Protein AF-A0A0P7ZF80-F1 (afdb_monomer)

Nearest PDB structures (foldseek):
  6p3o-assembly1_A-2  TM=5.730E-01  e=3.041E-03  Glaucium flavum
  8k5l-assembly2_C  TM=5.979E-01  e=1.323E-02  Fusobacterium nucleatum
  3gu3-assembly1_B  TM=7.111E-01  e=3.240E-02  Bacillus cereus ATCC 14579
  6gkz-assembly2_C  TM=6.138E-01  e=1.603E-02  Coptis japonica
  6gkz-assembly2_B-2  TM=6.138E-01  e=2.071E-02  Coptis japonica

Sequence (113 aa):
MILDYGCGDEPVLTELLQREAYDCDGYDLYFHPEFPVRSYDLVISTEVFEHFRDVRNELTKIRSLLKQGGFLAVMTSLHDPVDFENWWYHSDPTHICFFSTKTFDWDLKAIWI

pLDDT: mean 94.23, std 5.88, range [56.03, 98.62]

Structure (mmCIF, N/CA/C/O backbone):
data_AF-A0A0P7ZF80-F1
#
_entry.id   AF-A0A0P7ZF80-F1
#
loop_
_atom_site.group_PDB
_atom_site.id
_atom_site.type_symbol
_atom_site.label_atom_id
_atom_site.label_alt_id
_atom_site.label_comp_id
_atom_site.label_asym_id
_atom_site.label_entity_id
_atom_site.label_seq_id
_atom_site.pdbx_PDB_ins_code
_atom_site.Cartn_x
_atom_site.Cartn_y
_atom_site.Cartn_z
_atom_site.occupancy
_atom_site.B_iso_or_equiv
_atom_site.auth_seq_id
_atom_site.auth_comp_id
_atom_site.auth_asym_id
_atom_site.auth_atom_id
_atom_site.pdbx_PDB_model_num
ATOM 1 N N . MET A 1 1 ? -14.177 -1.245 10.228 1.00 94.81 1 MET A N 1
ATOM 2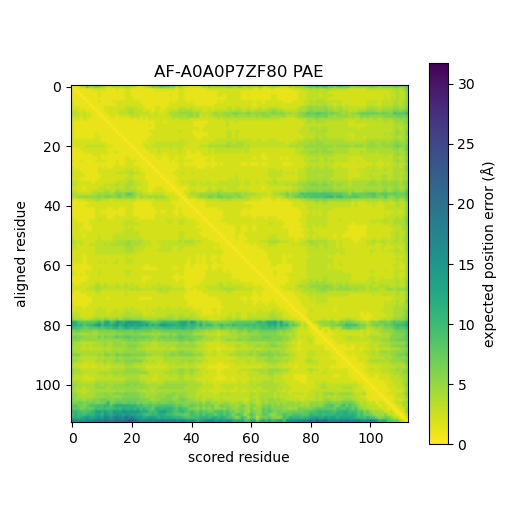 C CA . MET A 1 1 ? -13.386 -0.059 9.863 1.00 94.81 1 MET A CA 1
ATOM 3 C C . MET A 1 1 ? -12.362 -0.438 8.820 1.00 94.81 1 MET A C 1
ATOM 5 O O . MET A 1 1 ? -11.709 -1.472 8.975 1.00 94.81 1 MET A O 1
ATOM 9 N N . ILE A 1 2 ? -12.243 0.393 7.794 1.00 98.44 2 ILE A N 1
ATOM 10 C CA . ILE A 1 2 ? -11.372 0.210 6.636 1.00 98.44 2 ILE A CA 1
ATOM 11 C C . ILE A 1 2 ? -10.325 1.330 6.632 1.00 98.44 2 ILE A C 1
ATOM 13 O O . ILE A 1 2 ? -10.630 2.451 7.033 1.00 98.44 2 ILE A O 1
ATOM 17 N N . LEU A 1 3 ? -9.104 1.018 6.215 1.00 98.62 3 LEU A N 1
ATOM 18 C CA . LEU A 1 3 ? -8.079 2.007 5.894 1.00 98.62 3 LEU A CA 1
ATOM 19 C C . LEU A 1 3 ? -7.683 1.863 4.429 1.00 98.62 3 LEU A C 1
ATOM 21 O O . LEU A 1 3 ? -7.3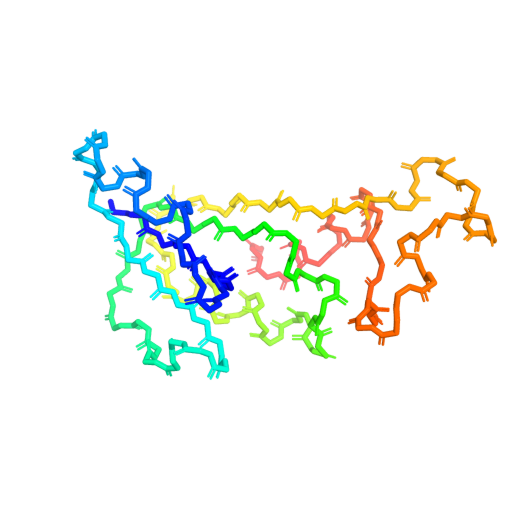38 0.763 4.003 1.00 98.62 3 LEU A O 1
ATOM 25 N N . ASP A 1 4 ? -7.685 2.966 3.700 1.00 98.44 4 ASP A N 1
ATOM 26 C CA . ASP A 1 4 ? -7.114 3.104 2.363 1.00 98.44 4 ASP A CA 1
ATOM 27 C C . ASP A 1 4 ? -5.671 3.631 2.491 1.00 98.44 4 ASP A C 1
ATOM 29 O O . ASP A 1 4 ? -5.440 4.801 2.800 1.00 98.44 4 ASP A O 1
ATOM 33 N N . TYR A 1 5 ? -4.692 2.728 2.389 1.00 98.38 5 TYR A N 1
ATOM 34 C CA . TYR A 1 5 ? -3.269 2.986 2.621 1.00 98.38 5 TYR A CA 1
ATOM 35 C C . TYR A 1 5 ? -2.559 3.316 1.308 1.00 98.38 5 TYR A C 1
ATOM 37 O O . TYR A 1 5 ? -2.363 2.438 0.464 1.00 98.38 5 TYR A O 1
ATOM 45 N N . GLY A 1 6 ? -2.104 4.561 1.197 1.00 97.69 6 GLY A N 1
ATOM 46 C CA . GLY A 1 6 ? -1.639 5.191 -0.037 1.00 97.69 6 GLY A CA 1
ATOM 47 C C . GLY A 1 6 ? -2.800 5.732 -0.870 1.00 97.69 6 GLY A C 1
ATOM 48 O O . GLY A 1 6 ? -2.841 5.506 -2.072 1.00 97.69 6 GLY A O 1
ATOM 49 N N . CYS A 1 7 ? -3.759 6.412 -0.233 1.00 97.69 7 CYS A N 1
ATOM 50 C CA . CYS A 1 7 ? -4.971 6.897 -0.899 1.00 97.69 7 CYS A CA 1
ATOM 51 C C . CYS A 1 7 ? -4.716 8.001 -1.950 1.00 97.69 7 CYS A C 1
ATOM 53 O O . CYS A 1 7 ? -5.638 8.372 -2.672 1.00 97.69 7 CYS A O 1
ATOM 55 N N . GLY A 1 8 ? -3.488 8.524 -2.052 1.00 96.56 8 GLY A N 1
ATOM 56 C CA . GLY A 1 8 ? -3.124 9.578 -2.996 1.00 96.56 8 GLY A CA 1
ATOM 57 C C . GLY A 1 8 ? -3.723 10.943 -2.652 1.00 96.56 8 GLY A C 1
ATOM 58 O O . GLY A 1 8 ? -4.328 11.124 -1.600 1.00 96.56 8 GLY A O 1
ATOM 59 N N . ASP A 1 9 ? -3.528 11.919 -3.543 1.00 96.38 9 ASP A N 1
ATOM 60 C CA . ASP A 1 9 ? -4.035 13.294 -3.381 1.00 96.38 9 ASP A CA 1
ATOM 61 C C . ASP A 1 9 ? -5.565 13.326 -3.311 1.00 96.38 9 ASP A C 1
ATOM 63 O O . ASP A 1 9 ? -6.151 13.871 -2.377 1.00 96.38 9 ASP A O 1
ATOM 67 N N . GLU A 1 10 ? -6.189 12.630 -4.261 1.00 95.69 10 GLU A N 1
ATOM 68 C CA . GLU A 1 10 ? -7.634 12.473 -4.387 1.00 95.69 10 GLU A CA 1
ATOM 69 C C . GLU A 1 10 ? -8.030 11.062 -3.908 1.00 95.69 10 GLU A C 1
ATOM 71 O O . GLU A 1 10 ? -7.892 10.099 -4.673 1.00 95.69 10 GLU A O 1
ATOM 76 N N . PRO A 1 11 ? -8.519 10.899 -2.663 1.00 94.75 11 PRO A N 1
ATOM 77 C CA . PRO A 1 11 ? -8.756 9.596 -2.043 1.00 94.75 11 PRO A CA 1
ATOM 78 C C . PRO A 1 11 ? -10.076 8.965 -2.514 1.00 94.75 11 PRO A C 1
ATOM 80 O O . PRO A 1 11 ? -10.994 8.701 -1.736 1.00 94.75 11 PRO A O 1
ATOM 83 N N . VAL A 1 12 ? -10.184 8.705 -3.820 1.00 96.50 12 VAL A N 1
ATOM 84 C CA . VAL A 1 12 ? -11.423 8.261 -4.483 1.00 96.50 12 VAL A CA 1
ATOM 85 C C . VAL A 1 12 ? -11.982 6.979 -3.863 1.00 96.50 12 VAL A C 1
ATOM 87 O O . VAL A 1 12 ? -13.192 6.873 -3.666 1.00 96.50 12 VAL A O 1
ATOM 90 N N . LEU A 1 13 ? -11.136 5.994 -3.543 1.00 97.44 13 LEU A N 1
ATOM 91 C CA . LEU A 1 13 ? -11.601 4.741 -2.942 1.00 97.44 13 LEU A CA 1
ATOM 92 C C . LEU A 1 13 ? -12.177 4.975 -1.539 1.00 97.44 13 LEU A C 1
ATOM 94 O O . LEU A 1 13 ? -13.263 4.471 -1.240 1.00 97.44 13 LEU A O 1
ATOM 98 N N . THR A 1 14 ? -11.500 5.780 -0.718 1.00 97.94 14 THR A N 1
ATOM 99 C CA . THR A 1 14 ? -12.004 6.218 0.592 1.00 97.94 14 THR A CA 1
ATOM 100 C C . THR A 1 14 ? -13.392 6.848 0.463 1.00 97.94 14 THR A C 1
ATOM 102 O O . THR A 1 14 ? -14.331 6.423 1.141 1.00 97.94 14 THR A O 1
ATOM 105 N N . GLU A 1 15 ? -13.563 7.807 -0.450 1.00 97.81 15 GLU A N 1
ATOM 106 C CA . GLU A 1 15 ? -14.846 8.484 -0.670 1.00 97.81 15 GLU A CA 1
ATOM 107 C C . GLU A 1 15 ? -15.944 7.527 -1.148 1.00 97.81 15 GLU A C 1
ATOM 109 O O . GLU A 1 15 ? -17.082 7.591 -0.677 1.00 97.81 15 GLU A O 1
ATOM 114 N N . LEU A 1 16 ? -15.629 6.620 -2.077 1.00 98.06 16 LEU A N 1
ATOM 115 C CA . LEU A 1 16 ? -16.585 5.628 -2.572 1.00 98.06 16 LEU A CA 1
ATOM 116 C C . LEU A 1 16 ? -17.057 4.697 -1.450 1.00 98.06 16 LEU A C 1
ATOM 118 O O . LEU A 1 16 ? -18.256 4.452 -1.328 1.00 98.06 16 LEU A O 1
ATOM 122 N N . LEU A 1 17 ? -16.147 4.226 -0.595 1.00 98.06 17 LEU A N 1
ATOM 123 C CA . LEU A 1 17 ? -16.494 3.383 0.550 1.00 98.06 17 LEU A CA 1
ATOM 124 C C . LEU A 1 17 ? -17.364 4.134 1.565 1.00 98.06 17 LEU A C 1
ATOM 126 O O . LEU A 1 17 ? -18.362 3.588 2.039 1.00 98.06 17 LEU A O 1
ATOM 130 N N . GLN A 1 18 ? -17.048 5.398 1.850 1.00 98.19 18 GLN A N 1
ATOM 131 C CA . GLN A 1 18 ? -17.860 6.242 2.731 1.00 98.19 18 GLN A CA 1
ATOM 132 C C . GLN A 1 18 ? -19.271 6.481 2.173 1.00 98.19 18 GLN A C 1
ATOM 134 O O . GLN A 1 18 ? -20.246 6.470 2.928 1.00 98.19 18 GLN A O 1
ATOM 139 N N . ARG A 1 19 ? -19.415 6.648 0.851 1.00 98.12 19 ARG A N 1
ATOM 140 C CA . ARG A 1 19 ? -20.724 6.796 0.182 1.00 98.12 19 ARG A CA 1
ATOM 141 C C . ARG A 1 19 ? -21.589 5.543 0.297 1.00 98.12 19 ARG A C 1
ATOM 143 O O . ARG A 1 19 ? -22.803 5.667 0.425 1.00 98.12 19 ARG A O 1
ATOM 150 N N . GLU A 1 20 ? -20.965 4.371 0.334 1.00 98.06 20 GLU A N 1
ATOM 151 C CA . GLU A 1 20 ? -21.617 3.085 0.616 1.00 98.06 20 GLU A CA 1
ATOM 152 C C . GLU A 1 20 ? -21.802 2.823 2.128 1.00 98.06 20 GLU A C 1
ATOM 154 O O . GLU A 1 20 ? -22.118 1.708 2.542 1.00 98.06 20 GLU A O 1
ATOM 159 N N . ALA A 1 21 ? -21.639 3.857 2.963 1.00 97.81 21 ALA A N 1
ATOM 160 C CA . ALA A 1 21 ? -21.793 3.836 4.418 1.00 97.81 21 ALA A CA 1
ATOM 161 C C . ALA A 1 21 ? -20.789 2.941 5.172 1.00 97.81 21 ALA A C 1
ATOM 163 O O . ALA A 1 21 ? -21.045 2.549 6.316 1.00 97.81 21 ALA A O 1
ATOM 164 N N . TYR A 1 22 ? -19.629 2.649 4.576 1.00 98.00 22 TYR A N 1
ATOM 165 C CA . TYR A 1 22 ? -18.509 2.056 5.301 1.00 98.00 22 TYR A CA 1
ATOM 166 C C . TYR A 1 22 ? -17.721 3.121 6.070 1.00 98.00 22 TYR A C 1
ATOM 168 O O . TYR A 1 22 ? -17.472 4.219 5.580 1.00 98.00 22 TYR A O 1
ATOM 176 N N . ASP A 1 23 ? -17.278 2.763 7.274 1.00 97.56 23 ASP A N 1
ATOM 177 C CA . ASP A 1 23 ? -16.333 3.563 8.058 1.00 97.56 23 ASP A CA 1
ATOM 178 C C . ASP A 1 23 ? -14.917 3.350 7.500 1.00 97.56 23 ASP A C 1
ATOM 180 O O . ASP A 1 23 ? -14.306 2.301 7.760 1.00 97.56 23 ASP A O 1
ATOM 184 N N . CYS A 1 24 ? -14.462 4.291 6.668 1.00 97.94 24 CYS A N 1
ATOM 185 C CA . CYS A 1 24 ? -13.194 4.242 5.945 1.00 97.94 24 CYS A CA 1
ATOM 186 C C . CYS A 1 24 ? -12.377 5.515 6.179 1.00 97.94 24 CYS A C 1
ATOM 188 O O . CYS A 1 24 ? -12.857 6.613 5.892 1.00 97.94 24 CYS A O 1
ATOM 190 N N . ASP A 1 25 ? -11.140 5.340 6.635 1.00 98.00 25 ASP A N 1
ATOM 191 C CA . ASP A 1 25 ? -10.133 6.396 6.723 1.00 98.00 25 ASP A CA 1
ATOM 192 C C . ASP A 1 25 ? -9.167 6.288 5.528 1.00 98.00 25 ASP A C 1
ATOM 194 O O . ASP A 1 25 ? -8.973 5.195 4.989 1.00 98.00 25 ASP A O 1
ATOM 198 N N . GLY A 1 26 ? -8.544 7.403 5.142 1.00 97.69 26 GLY A N 1
ATOM 199 C CA . GLY A 1 26 ? -7.476 7.451 4.139 1.00 97.69 26 GLY A CA 1
ATOM 200 C C . GLY A 1 26 ? -6.149 7.865 4.771 1.00 97.69 26 GLY A C 1
ATOM 201 O O . GLY A 1 26 ? -6.123 8.700 5.677 1.00 97.69 26 GLY A O 1
ATOM 202 N N . TYR A 1 27 ? -5.052 7.270 4.314 1.00 98.38 27 TYR A N 1
ATOM 203 C CA . TYR A 1 27 ? -3.695 7.655 4.691 1.00 98.38 27 TYR A CA 1
ATOM 204 C C . TYR A 1 27 ? -2.810 7.686 3.452 1.00 98.38 27 TYR A C 1
ATOM 206 O O . TYR A 1 27 ? -2.796 6.731 2.682 1.00 98.38 27 TYR A O 1
ATOM 214 N N . ASP A 1 28 ? -2.009 8.734 3.297 1.00 97.69 28 ASP A N 1
ATOM 215 C CA . ASP A 1 28 ? -0.981 8.813 2.266 1.00 97.69 28 ASP A CA 1
ATOM 216 C C . ASP A 1 28 ? 0.237 9.559 2.809 1.00 97.69 28 ASP A C 1
ATOM 218 O O . ASP A 1 28 ? 0.107 10.616 3.420 1.00 97.69 28 ASP A O 1
ATOM 222 N N . LEU A 1 29 ? 1.442 9.034 2.584 1.00 95.12 29 LEU A N 1
ATOM 223 C CA . LEU A 1 29 ? 2.664 9.621 3.138 1.00 95.12 29 LEU A CA 1
ATOM 224 C C . LEU A 1 29 ? 2.895 11.080 2.703 1.00 95.12 29 LEU A C 1
ATOM 226 O O . LEU A 1 29 ? 3.514 11.841 3.449 1.00 95.12 29 LEU A O 1
ATOM 230 N N . TYR A 1 30 ? 2.450 11.455 1.506 1.00 95.12 30 TYR A N 1
ATOM 231 C CA . TYR A 1 30 ? 2.709 12.759 0.905 1.00 95.12 30 TYR A CA 1
ATOM 232 C C . TYR A 1 30 ? 1.494 13.682 0.955 1.00 95.12 30 TYR A C 1
ATOM 234 O O . TYR A 1 30 ? 1.666 14.872 1.219 1.00 95.12 30 TYR A O 1
ATOM 242 N N . PHE A 1 31 ? 0.294 13.149 0.728 1.00 96.94 31 PHE A N 1
ATOM 243 C CA . PHE A 1 31 ? -0.920 13.958 0.584 1.00 96.94 31 PHE A CA 1
ATOM 244 C C . PHE A 1 31 ? -1.784 14.003 1.850 1.00 96.94 31 PHE A C 1
ATOM 246 O O . PHE A 1 31 ? -2.311 15.058 2.194 1.00 96.94 31 PHE A O 1
ATOM 253 N N . HIS A 1 32 ? -1.843 12.899 2.603 1.00 96.81 32 HIS A N 1
ATOM 254 C CA . HIS A 1 32 ? -2.626 12.766 3.841 1.00 96.81 32 HIS A CA 1
ATOM 255 C C . HIS A 1 32 ? -1.746 12.184 4.965 1.00 96.81 32 HIS A C 1
ATOM 257 O O . HIS A 1 32 ? -1.965 11.052 5.406 1.00 96.81 32 HIS A O 1
ATOM 263 N N . PRO A 1 33 ? -0.706 12.920 5.419 1.00 96.44 33 PRO A N 1
ATOM 264 C CA . PRO A 1 33 ? 0.432 12.364 6.167 1.00 96.44 33 PRO A CA 1
ATOM 265 C C . PRO A 1 33 ? 0.140 12.058 7.643 1.00 96.44 33 PRO A C 1
ATOM 267 O O . PRO A 1 33 ? 1.049 11.714 8.408 1.00 96.44 33 PRO A O 1
ATOM 270 N N . GLU A 1 34 ? -1.111 12.196 8.073 1.00 96.25 34 GLU A N 1
ATOM 271 C CA . GLU A 1 34 ? -1.536 11.909 9.436 1.00 96.25 34 GLU A CA 1
ATOM 272 C C . GLU A 1 34 ? -1.619 10.395 9.636 1.00 96.25 34 GLU A C 1
ATOM 274 O O . GLU A 1 34 ? -2.589 9.743 9.256 1.00 96.25 34 GLU A O 1
ATOM 279 N N . PHE A 1 35 ? -0.564 9.818 10.219 1.00 96.25 35 PHE A N 1
ATOM 280 C CA . PHE A 1 35 ? -0.522 8.377 10.444 1.00 96.25 35 PHE A CA 1
ATOM 281 C C . PHE A 1 35 ? -1.679 7.936 11.360 1.00 96.25 35 PHE A C 1
ATOM 283 O O . PHE A 1 35 ? -1.845 8.512 12.445 1.00 96.25 35 PHE A O 1
ATOM 290 N N . PRO A 1 36 ? -2.456 6.906 10.981 1.00 95.44 36 PRO A N 1
ATOM 291 C CA . PRO A 1 36 ? -3.628 6.515 11.746 1.00 95.44 36 PRO A CA 1
ATOM 292 C C . PRO A 1 36 ? -3.301 6.057 13.171 1.00 9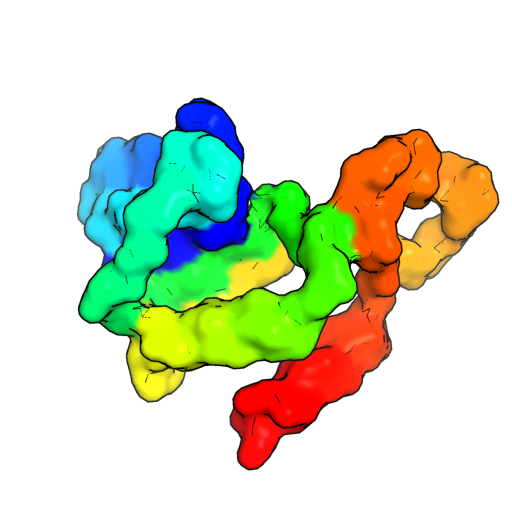5.44 36 PRO A C 1
ATOM 294 O O . PRO A 1 36 ? -2.348 5.320 13.417 1.00 95.44 36 PRO A O 1
ATOM 297 N N . VAL A 1 37 ? -4.146 6.453 14.125 1.00 93.62 37 VAL A N 1
ATOM 298 C CA . VAL A 1 37 ? -4.035 6.060 15.546 1.00 93.62 37 VAL A CA 1
ATOM 299 C C . VAL A 1 37 ? -4.963 4.904 15.930 1.00 93.62 37 VAL A C 1
ATOM 301 O O . VAL A 1 3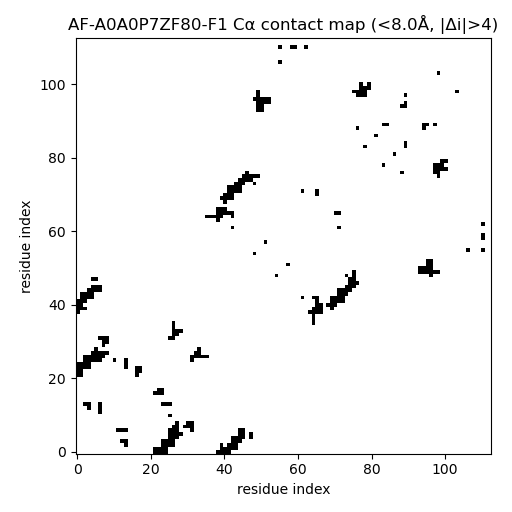7 ? -4.974 4.463 17.080 1.00 93.62 37 VAL A O 1
ATOM 304 N N . ARG A 1 38 ? -5.789 4.440 14.989 1.00 94.31 38 ARG A N 1
ATOM 305 C CA . ARG A 1 38 ? -6.803 3.401 15.197 1.00 94.31 38 ARG A CA 1
ATOM 306 C C . ARG A 1 38 ? -6.336 2.063 14.625 1.00 94.31 38 ARG A C 1
ATOM 308 O O . ARG A 1 38 ? -5.390 2.007 13.848 1.00 94.31 38 ARG A O 1
ATOM 315 N N . SER A 1 39 ? -7.032 0.990 15.001 1.00 96.94 39 SER A N 1
ATOM 316 C CA . SER A 1 39 ? -6.848 -0.331 14.395 1.00 96.94 39 SER A CA 1
ATOM 317 C C . SER A 1 39 ? -8.020 -0.680 13.479 1.00 96.94 39 SER A C 1
ATOM 319 O O . SER A 1 39 ? -9.179 -0.430 13.820 1.00 96.94 39 SER A O 1
ATOM 321 N N . TYR A 1 40 ? -7.723 -1.322 12.355 1.00 98.31 40 TYR A N 1
ATOM 322 C CA . TYR A 1 40 ? -8.648 -1.578 11.257 1.00 98.31 40 TYR A CA 1
ATOM 323 C C . TYR A 1 40 ? -8.945 -3.068 11.098 1.00 98.31 40 TYR A C 1
ATOM 325 O O . TYR A 1 40 ? -8.127 -3.930 11.424 1.00 98.31 40 TYR A O 1
ATOM 333 N N . ASP A 1 41 ? -10.149 -3.369 10.615 1.00 98.31 41 ASP A N 1
ATOM 334 C CA . ASP A 1 41 ? -10.558 -4.732 10.254 1.00 98.31 41 ASP A CA 1
ATOM 335 C C . ASP A 1 41 ? -10.053 -5.094 8.845 1.00 98.31 41 ASP A C 1
ATOM 337 O O . ASP A 1 41 ? -9.840 -6.265 8.536 1.00 98.31 41 ASP A O 1
ATOM 341 N N . LEU A 1 42 ? -9.836 -4.076 8.008 1.00 98.38 42 LEU A N 1
ATOM 342 C CA . LEU A 1 42 ? -9.328 -4.185 6.648 1.00 98.38 42 LEU A CA 1
ATOM 343 C C . LEU A 1 42 ? -8.404 -2.998 6.348 1.00 98.38 42 LEU A C 1
ATOM 345 O O . LEU A 1 42 ? -8.794 -1.852 6.556 1.00 98.38 42 LEU A O 1
ATOM 349 N N . VAL A 1 43 ? -7.212 -3.273 5.829 1.00 98.50 43 VAL A N 1
ATOM 350 C CA . VAL A 1 43 ? -6.347 -2.282 5.180 1.00 98.50 43 VAL A CA 1
ATOM 351 C C . VAL A 1 43 ? -6.309 -2.622 3.694 1.00 98.50 43 VAL A C 1
ATOM 353 O O . VAL A 1 43 ? -6.007 -3.759 3.332 1.00 98.50 43 VAL A O 1
ATOM 356 N N . ILE A 1 44 ? -6.645 -1.663 2.842 1.00 98.44 44 ILE A N 1
ATOM 357 C CA . ILE A 1 44 ? -6.586 -1.760 1.384 1.00 98.44 44 ILE A CA 1
ATOM 358 C C . ILE A 1 44 ? -5.403 -0.918 0.912 1.00 98.44 44 ILE A C 1
ATOM 360 O O . ILE A 1 44 ? -5.156 0.146 1.464 1.00 98.44 44 ILE A O 1
ATOM 364 N N . SER A 1 45 ? -4.656 -1.391 -0.078 1.00 97.81 45 SER A N 1
ATOM 365 C CA . SER A 1 45 ? -3.576 -0.627 -0.699 1.00 97.81 45 SER A CA 1
ATOM 366 C C . SER A 1 45 ? -3.519 -0.954 -2.187 1.00 97.81 45 SER A C 1
ATOM 368 O O . SER A 1 45 ? -3.286 -2.107 -2.564 1.00 97.81 45 SER A O 1
ATOM 370 N N . THR A 1 46 ? -3.810 0.033 -3.031 1.00 97.12 46 THR A N 1
ATOM 371 C CA . THR A 1 46 ? -3.990 -0.142 -4.479 1.00 97.12 46 THR A CA 1
ATOM 372 C C . THR A 1 46 ? -2.992 0.693 -5.262 1.00 97.12 46 THR A C 1
ATOM 374 O O . THR A 1 46 ? -3.083 1.912 -5.209 1.00 97.12 46 THR A O 1
ATOM 377 N N . GLU A 1 47 ? -2.101 0.042 -6.011 1.00 96.31 47 GLU A N 1
ATOM 378 C CA . GLU A 1 47 ? -1.015 0.683 -6.771 1.00 96.31 47 GLU A CA 1
ATOM 379 C C . GLU A 1 47 ? -0.117 1.555 -5.869 1.00 96.31 47 GLU A C 1
ATOM 381 O O . GLU A 1 47 ? 0.012 2.766 -6.030 1.00 96.31 47 GLU A O 1
ATOM 386 N N . VAL A 1 48 ? 0.429 0.932 -4.817 1.00 96.94 48 VAL A N 1
ATOM 387 C CA . VAL A 1 48 ? 1.244 1.611 -3.788 1.00 96.94 48 VAL A CA 1
ATOM 388 C C . VAL A 1 48 ? 2.528 0.845 -3.477 1.00 96.94 48 VAL A C 1
ATOM 390 O O . VAL A 1 48 ? 3.584 1.436 -3.244 1.00 96.94 48 VAL A O 1
ATOM 393 N N . PHE A 1 49 ? 2.454 -0.487 -3.450 1.00 96.50 49 PHE A N 1
ATOM 394 C CA . PHE A 1 49 ? 3.542 -1.355 -2.993 1.00 96.50 49 PHE A CA 1
ATOM 395 C C . PHE A 1 49 ? 4.804 -1.227 -3.852 1.00 96.50 49 PHE A C 1
ATOM 397 O O . PHE A 1 49 ? 5.922 -1.284 -3.340 1.00 96.50 49 PHE A O 1
ATOM 404 N N . GLU A 1 50 ? 4.634 -1.020 -5.151 1.00 96.31 50 GLU A N 1
ATOM 405 C CA . GLU A 1 50 ? 5.688 -0.790 -6.134 1.00 96.31 50 GLU A CA 1
ATOM 406 C C . GLU A 1 50 ? 6.489 0.496 -5.879 1.00 96.31 50 GLU A C 1
ATOM 408 O O . GLU A 1 50 ? 7.624 0.615 -6.342 1.00 96.31 50 GLU A O 1
ATOM 413 N N . HIS A 1 51 ? 5.953 1.425 -5.084 1.00 96.44 51 HIS A N 1
ATOM 414 C CA . HIS A 1 51 ? 6.613 2.674 -4.700 1.00 96.44 51 HIS A CA 1
ATOM 415 C C . HIS A 1 51 ? 7.356 2.579 -3.358 1.00 96.44 51 HIS A C 1
ATOM 417 O O . HIS A 1 51 ? 8.053 3.517 -2.953 1.00 96.44 51 HIS A O 1
ATOM 423 N N . PHE A 1 52 ? 7.234 1.464 -2.630 1.00 95.19 52 PHE A N 1
ATOM 424 C CA . PHE A 1 52 ? 7.876 1.319 -1.328 1.00 95.19 52 PHE A CA 1
ATOM 425 C C . PHE A 1 52 ? 9.390 1.182 -1.452 1.00 95.19 52 PHE A C 1
ATOM 427 O O . PHE A 1 52 ? 9.918 0.271 -2.079 1.00 95.19 52 PHE A O 1
ATOM 434 N N . ARG A 1 53 ? 10.118 2.061 -0.756 1.00 93.62 53 ARG A N 1
ATOM 435 C CA . ARG A 1 53 ? 11.579 1.954 -0.631 1.00 93.62 53 ARG A CA 1
ATOM 436 C C . ARG A 1 53 ? 12.007 0.837 0.324 1.00 93.62 53 ARG A C 1
ATOM 438 O O . ARG A 1 53 ? 13.054 0.232 0.123 1.00 93.62 53 ARG A O 1
ATOM 445 N N . ASP A 1 54 ? 11.223 0.601 1.374 1.00 93.88 54 ASP A N 1
ATOM 446 C CA . ASP A 1 54 ? 11.446 -0.461 2.358 1.00 93.88 54 ASP A CA 1
ATOM 447 C C . ASP A 1 54 ? 10.124 -1.183 2.633 1.00 93.88 54 ASP A C 1
ATOM 449 O O . ASP A 1 54 ? 9.369 -0.840 3.545 1.00 93.88 54 ASP A O 1
ATOM 453 N N . VAL A 1 55 ? 9.847 -2.192 1.807 1.00 93.06 55 VAL A N 1
ATOM 454 C CA . VAL A 1 55 ? 8.618 -2.995 1.858 1.00 93.06 55 VAL A CA 1
ATOM 455 C C . VAL A 1 55 ? 8.410 -3.617 3.241 1.00 93.06 55 VAL A C 1
ATOM 457 O O . VAL A 1 55 ? 7.287 -3.670 3.737 1.00 93.06 55 VAL A O 1
ATOM 460 N N . ARG A 1 56 ? 9.485 -4.053 3.912 1.00 92.00 56 ARG A N 1
ATOM 461 C CA . ARG A 1 56 ? 9.387 -4.695 5.229 1.00 92.00 56 ARG A CA 1
ATOM 462 C C . ARG A 1 56 ? 8.964 -3.702 6.303 1.00 92.00 56 ARG A C 1
ATOM 464 O O . ARG A 1 56 ? 8.135 -4.036 7.152 1.00 92.00 56 ARG A O 1
ATOM 471 N N . ASN A 1 57 ? 9.535 -2.503 6.283 1.00 94.25 57 ASN A N 1
ATOM 472 C CA . ASN A 1 57 ? 9.151 -1.447 7.208 1.00 94.25 57 ASN A CA 1
ATOM 473 C C . ASN A 1 57 ? 7.689 -1.027 7.000 1.00 94.25 57 ASN A C 1
ATOM 475 O O . ASN A 1 57 ? 6.941 -0.934 7.973 1.00 94.25 57 ASN A O 1
ATOM 479 N N . GLU A 1 58 ? 7.253 -0.849 5.751 1.00 95.44 58 GLU A N 1
ATOM 480 C CA . GLU A 1 58 ? 5.860 -0.493 5.446 1.00 95.44 58 GLU A CA 1
ATOM 481 C C . GLU A 1 58 ? 4.882 -1.603 5.845 1.00 95.44 58 GLU A C 1
ATOM 483 O O . GLU A 1 58 ? 3.898 -1.339 6.532 1.00 95.44 58 GLU A O 1
ATOM 488 N N . LEU A 1 59 ? 5.192 -2.867 5.554 1.00 94.81 59 LEU A N 1
ATOM 489 C CA . LEU A 1 59 ? 4.382 -3.992 6.022 1.00 94.81 59 LEU A CA 1
ATOM 490 C C . LEU A 1 59 ? 4.334 -4.092 7.557 1.00 94.81 59 LEU A C 1
ATOM 492 O O . LEU A 1 59 ? 3.310 -4.488 8.109 1.00 94.81 59 LEU A O 1
ATOM 496 N N . THR A 1 60 ? 5.401 -3.706 8.265 1.00 94.50 60 THR A N 1
ATOM 497 C CA . THR A 1 60 ? 5.402 -3.646 9.738 1.00 94.50 60 THR A CA 1
ATOM 498 C C . THR A 1 60 ? 4.444 -2.568 10.254 1.00 94.50 60 THR A C 1
ATOM 500 O O . THR A 1 60 ? 3.709 -2.819 11.212 1.00 94.50 60 THR A O 1
ATOM 503 N N . LYS A 1 61 ? 4.403 -1.394 9.608 1.00 95.75 61 LYS A N 1
ATOM 504 C CA . LYS A 1 61 ? 3.421 -0.340 9.912 1.00 95.75 61 LYS A CA 1
ATOM 505 C C . LYS A 1 61 ? 1.997 -0.807 9.621 1.00 95.75 61 LYS A C 1
ATOM 507 O O . LYS A 1 61 ? 1.130 -0.692 10.475 1.00 95.75 61 LYS A O 1
ATOM 512 N N . ILE A 1 62 ? 1.758 -1.394 8.451 1.00 96.50 62 ILE A N 1
ATOM 513 C CA . ILE A 1 62 ? 0.440 -1.919 8.072 1.00 96.50 62 ILE A CA 1
ATOM 514 C C . ILE A 1 62 ? -0.022 -2.986 9.075 1.00 96.50 62 ILE A C 1
ATOM 516 O O . ILE A 1 62 ? -1.168 -2.966 9.522 1.00 96.50 62 ILE A O 1
ATOM 520 N N . ARG A 1 63 ? 0.876 -3.884 9.498 1.00 95.44 63 ARG A N 1
ATOM 521 C CA . ARG A 1 63 ? 0.576 -4.898 10.517 1.00 95.44 63 ARG A CA 1
ATOM 522 C C . ARG A 1 63 ? 0.176 -4.277 11.857 1.00 95.44 63 ARG A C 1
ATOM 524 O O . ARG A 1 63 ? -0.721 -4.814 12.498 1.00 95.44 63 ARG A O 1
ATOM 531 N N . SER A 1 64 ? 0.808 -3.187 12.299 1.00 95.56 64 SER A N 1
ATOM 532 C CA . SER A 1 64 ? 0.455 -2.545 13.578 1.00 95.56 64 SER A CA 1
ATOM 533 C C . SER A 1 64 ? -0.904 -1.837 13.544 1.00 95.56 64 SER A C 1
ATOM 535 O O . SER A 1 64 ? -1.540 -1.681 14.586 1.00 95.56 64 SER A O 1
ATOM 537 N N . LEU A 1 65 ? -1.368 -1.460 12.351 1.00 97.25 65 LEU A N 1
ATOM 538 C CA . LEU A 1 65 ? -2.689 -0.883 12.113 1.00 97.25 65 LEU A CA 1
ATOM 539 C C . LEU A 1 65 ? -3.795 -1.941 12.028 1.00 97.25 65 LEU A C 1
ATOM 541 O O . LEU A 1 65 ? -4.970 -1.601 12.139 1.00 97.25 65 LEU A O 1
ATOM 545 N N . LEU A 1 66 ? -3.466 -3.220 11.848 1.00 97.56 66 LEU A N 1
ATOM 546 C CA . LEU A 1 66 ? -4.462 -4.282 11.726 1.00 97.56 66 LEU A CA 1
ATOM 547 C C . LEU A 1 66 ? -4.867 -4.847 13.089 1.00 97.56 66 LEU A C 1
ATOM 549 O O . LEU A 1 66 ? -4.038 -5.148 13.949 1.00 97.56 66 LEU A O 1
ATOM 553 N N . LYS A 1 67 ? -6.174 -5.042 13.281 1.00 97.56 67 LYS A N 1
ATOM 554 C CA . LYS A 1 67 ? -6.690 -5.828 14.407 1.00 97.56 67 LYS A CA 1
ATOM 555 C C . LYS A 1 67 ? -6.303 -7.298 14.250 1.00 97.56 67 LYS A C 1
ATOM 557 O O . LYS A 1 67 ? -6.055 -7.789 13.148 1.00 97.56 67 LYS A O 1
ATOM 562 N N . GLN A 1 68 ? -6.344 -8.038 15.357 1.00 94.62 68 GLN A N 1
ATOM 563 C CA . GLN A 1 68 ? -6.227 -9.494 15.314 1.00 94.62 68 GLN A CA 1
ATOM 564 C C . GLN A 1 68 ? -7.315 -10.084 14.401 1.00 94.62 68 GLN A C 1
ATOM 566 O O . 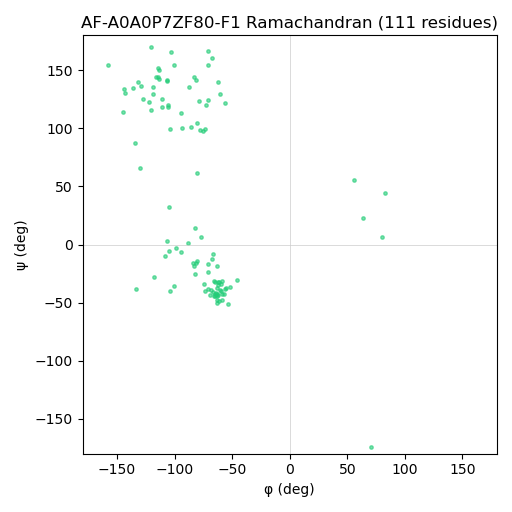GLN A 1 68 ? -8.503 -9.890 14.650 1.00 94.62 68 GLN A O 1
ATOM 571 N N . GLY A 1 69 ? -6.900 -10.818 13.365 1.00 94.00 69 GLY A N 1
ATOM 572 C CA . GLY A 1 69 ? -7.809 -11.396 12.367 1.00 94.00 69 GLY A CA 1
ATOM 573 C C . GLY A 1 69 ? -8.285 -10.423 11.282 1.00 94.00 69 GLY A C 1
ATOM 574 O O . GLY A 1 69 ? -9.149 -10.800 10.496 1.00 94.00 69 GLY A O 1
ATOM 575 N N . GLY A 1 70 ? -7.748 -9.199 11.236 1.00 96.31 70 GLY A N 1
ATOM 576 C CA . GLY A 1 70 ? -7.977 -8.265 10.137 1.00 96.31 70 GLY A CA 1
ATOM 577 C C . GLY A 1 70 ? -7.265 -8.686 8.849 1.00 96.31 70 GLY A C 1
ATOM 578 O O . GLY A 1 70 ? -6.380 -9.545 8.858 1.00 96.31 70 GLY A O 1
ATOM 579 N N . PHE A 1 71 ? -7.647 -8.058 7.739 1.00 96.56 71 PHE A N 1
ATOM 580 C CA . PHE A 1 71 ? -7.149 -8.391 6.404 1.00 96.56 71 PHE A CA 1
ATOM 581 C C . PHE A 1 71 ? -6.330 -7.256 5.791 1.00 96.56 71 PHE A C 1
ATOM 583 O O . PHE A 1 71 ? -6.670 -6.086 5.934 1.00 96.56 71 PHE A O 1
ATOM 590 N N . LEU A 1 72 ? -5.287 -7.622 5.049 1.00 96.88 72 LEU A N 1
ATOM 591 C CA . LEU A 1 72 ? -4.585 -6.735 4.128 1.00 96.88 72 LEU A CA 1
ATOM 592 C C . LEU A 1 72 ? -4.972 -7.122 2.696 1.00 96.88 72 LEU A C 1
ATOM 594 O O . LEU A 1 72 ? -4.715 -8.251 2.278 1.00 96.88 72 LEU A O 1
ATOM 598 N N . ALA A 1 73 ? -5.585 -6.201 1.958 1.00 97.00 73 ALA A N 1
ATOM 599 C CA . ALA A 1 73 ? -5.892 -6.345 0.540 1.00 97.00 73 ALA A CA 1
ATOM 600 C C . ALA A 1 73 ? -4.930 -5.476 -0.278 1.00 97.00 73 ALA A C 1
ATOM 602 O O . ALA A 1 73 ? -4.896 -4.261 -0.102 1.00 97.00 73 ALA A O 1
ATOM 603 N N . VAL A 1 74 ? -4.152 -6.101 -1.163 1.00 95.88 74 VAL A N 1
ATOM 604 C CA . VAL A 1 74 ? -3.153 -5.415 -1.994 1.00 95.88 74 VAL A CA 1
ATOM 605 C C . VAL A 1 74 ? -3.498 -5.592 -3.464 1.00 95.88 74 VAL A C 1
ATOM 607 O O . VAL A 1 74 ? -3.809 -6.703 -3.897 1.00 95.88 74 VAL A O 1
ATOM 610 N N . MET A 1 75 ? -3.399 -4.510 -4.227 1.00 96.06 75 MET A N 1
ATOM 611 C CA . MET A 1 75 ? -3.419 -4.522 -5.685 1.00 96.06 75 MET A CA 1
ATOM 612 C C . MET A 1 75 ? -2.133 -3.869 -6.187 1.00 96.06 75 MET A C 1
ATOM 614 O O . MET A 1 75 ? -1.819 -2.750 -5.800 1.00 96.06 75 MET A O 1
ATOM 618 N N . THR A 1 76 ? -1.375 -4.604 -6.989 1.00 95.44 76 THR A N 1
ATOM 619 C CA . THR A 1 76 ? -0.180 -4.140 -7.703 1.00 95.44 76 THR A CA 1
ATOM 620 C C . THR A 1 76 ? 0.026 -5.086 -8.882 1.00 95.44 76 THR A C 1
ATOM 622 O O . THR A 1 76 ? -0.415 -6.246 -8.839 1.00 95.44 76 THR A O 1
ATOM 625 N N . SER A 1 77 ? 0.672 -4.629 -9.949 1.00 95.19 77 SER A N 1
ATOM 626 C CA . SER A 1 77 ? 0.889 -5.481 -11.113 1.00 95.19 77 SER A CA 1
ATOM 627 C C . SER A 1 77 ? 2.052 -6.448 -10.859 1.00 95.19 77 SER A C 1
ATOM 629 O O . SER A 1 77 ? 3.181 -6.052 -10.573 1.00 95.19 77 SER A O 1
ATOM 631 N N . LEU A 1 78 ? 1.782 -7.748 -11.001 1.00 94.81 78 LEU A N 1
ATOM 632 C CA . LEU A 1 78 ? 2.796 -8.788 -10.843 1.00 94.81 78 LEU A CA 1
ATOM 633 C C . LEU A 1 78 ? 3.596 -8.985 -12.131 1.00 94.81 78 LEU A C 1
ATOM 635 O O . LEU A 1 78 ? 3.050 -8.932 -13.235 1.00 94.81 78 LEU A O 1
ATOM 639 N N . HIS A 1 79 ? 4.887 -9.266 -11.981 1.00 93.00 79 HIS A N 1
ATOM 640 C CA . HIS A 1 79 ? 5.789 -9.474 -13.106 1.00 93.00 79 HIS A CA 1
ATOM 641 C C . HIS A 1 79 ? 5.839 -10.940 -13.593 1.00 93.00 79 HIS A C 1
ATOM 643 O O . HIS A 1 79 ? 6.594 -11.274 -14.506 1.00 93.00 79 HIS A O 1
ATOM 649 N N . ASP A 1 80 ? 5.077 -11.855 -12.992 1.00 88.12 80 ASP A N 1
ATOM 650 C CA . ASP A 1 80 ? 4.919 -13.234 -13.452 1.00 88.12 80 ASP A CA 1
ATOM 651 C C . ASP A 1 80 ? 3.492 -13.453 -13.987 1.00 88.12 80 ASP A C 1
ATOM 653 O O . ASP A 1 80 ? 2.539 -13.314 -13.224 1.00 88.12 80 ASP A O 1
ATOM 657 N N . PRO A 1 81 ? 3.286 -13.802 -15.278 1.00 87.50 81 PRO A N 1
ATOM 658 C CA . PRO A 1 81 ? 4.244 -14.265 -16.293 1.00 87.50 81 PRO A CA 1
ATOM 659 C C . PRO A 1 81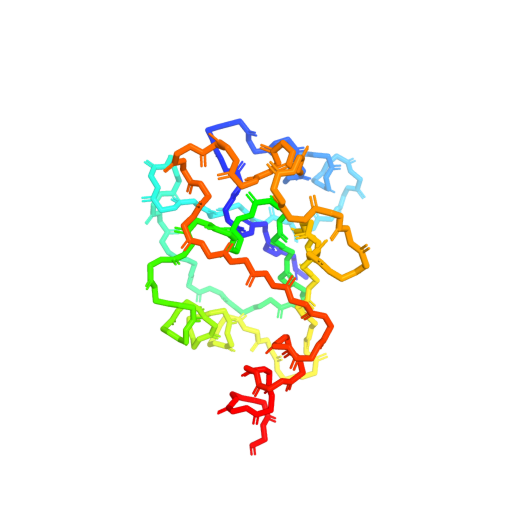 ? 4.618 -13.210 -17.365 1.00 87.50 81 PRO A C 1
ATOM 661 O O . PRO A 1 81 ? 4.800 -13.572 -18.528 1.00 87.50 81 PRO A O 1
ATOM 664 N N . VAL A 1 82 ? 4.660 -11.916 -17.036 1.00 90.62 82 VAL A N 1
ATOM 665 C CA . VAL A 1 82 ? 4.826 -10.859 -18.055 1.00 90.62 82 VAL A CA 1
ATOM 666 C C . VAL A 1 82 ? 6.235 -10.837 -18.665 1.00 90.62 82 VAL A C 1
ATOM 668 O O . VAL A 1 82 ? 7.215 -11.239 -18.038 1.00 90.62 82 VAL A O 1
ATOM 671 N N . ASP A 1 83 ? 6.341 -10.333 -19.895 1.00 92.69 83 ASP A N 1
ATOM 672 C CA . ASP A 1 83 ? 7.627 -9.991 -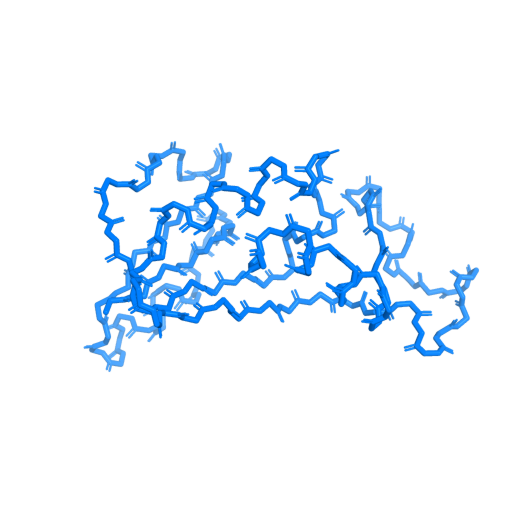20.505 1.00 92.69 83 ASP A CA 1
ATOM 673 C C . ASP A 1 83 ? 8.170 -8.712 -19.857 1.00 92.69 83 ASP A C 1
ATOM 675 O O . ASP A 1 83 ? 7.728 -7.610 -20.185 1.00 92.69 83 ASP A O 1
ATOM 679 N N . PHE A 1 84 ? 9.092 -8.874 -18.906 1.00 91.31 84 PHE A N 1
ATOM 680 C CA . PHE A 1 84 ? 9.583 -7.777 -18.074 1.00 91.31 84 PHE A CA 1
ATOM 681 C C . PHE A 1 84 ? 10.161 -6.620 -18.898 1.00 91.31 84 PHE A C 1
ATOM 683 O O . PHE A 1 84 ? 9.907 -5.472 -18.559 1.00 91.31 84 PHE A O 1
ATOM 690 N N . GLU A 1 85 ? 10.872 -6.895 -19.998 1.00 91.62 85 GLU A N 1
ATOM 691 C CA . GLU A 1 85 ? 11.511 -5.860 -20.828 1.00 91.62 85 GLU A CA 1
ATOM 692 C C . GLU A 1 85 ? 10.491 -4.946 -21.525 1.00 91.62 85 GLU A C 1
ATOM 694 O O . GLU A 1 85 ? 10.749 -3.763 -21.721 1.00 91.62 85 GLU A O 1
ATOM 699 N N . ASN A 1 86 ? 9.309 -5.470 -21.859 1.00 93.06 86 ASN A N 1
ATOM 700 C CA . ASN A 1 86 ? 8.253 -4.729 -22.556 1.00 93.06 86 ASN A CA 1
ATOM 701 C C . ASN A 1 86 ? 7.072 -4.351 -21.645 1.00 93.06 86 ASN A C 1
ATOM 703 O O . ASN A 1 86 ? 6.073 -3.787 -22.101 1.00 93.06 86 ASN A O 1
ATOM 707 N N . TRP A 1 87 ? 7.149 -4.668 -20.354 1.00 94.69 87 TRP A N 1
ATOM 708 C CA . TRP A 1 87 ? 6.070 -4.431 -19.406 1.00 94.69 87 TRP A CA 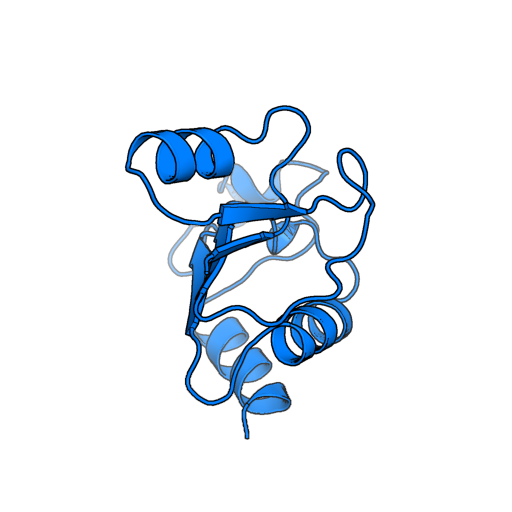1
ATOM 709 C C . TRP A 1 87 ? 6.065 -2.974 -18.948 1.00 94.69 87 TRP A C 1
ATOM 711 O O . TRP A 1 87 ? 6.883 -2.581 -18.129 1.00 94.69 87 TRP A O 1
ATOM 721 N N . TRP A 1 88 ? 5.123 -2.173 -19.449 1.00 94.06 88 TRP A N 1
ATOM 722 C CA . TRP A 1 88 ? 5.022 -0.727 -19.180 1.00 94.06 88 TRP A CA 1
ATOM 723 C C . TRP A 1 88 ? 5.183 -0.328 -17.702 1.00 94.06 88 TRP A C 1
ATOM 725 O O . TRP A 1 88 ? 5.714 0.738 -17.410 1.00 94.06 88 TRP A O 1
ATOM 735 N N . TYR A 1 89 ? 4.774 -1.199 -16.780 1.00 95.00 89 TYR A N 1
ATOM 736 C CA . TYR A 1 89 ? 4.857 -0.978 -15.341 1.00 95.00 89 TYR A CA 1
ATOM 737 C C . TYR A 1 89 ? 6.290 -0.788 -14.834 1.00 95.00 89 TYR A C 1
ATOM 739 O O . TYR A 1 89 ? 6.495 -0.035 -13.896 1.00 95.00 89 TYR A O 1
ATOM 747 N N . HIS A 1 90 ? 7.295 -1.436 -15.438 1.00 93.75 90 HIS A N 1
ATOM 748 C CA . HIS A 1 90 ? 8.694 -1.228 -15.035 1.00 93.75 90 HIS A CA 1
ATOM 749 C C . HIS A 1 90 ? 9.309 0.047 -15.626 1.00 93.75 90 HIS A C 1
ATOM 751 O O . HIS A 1 90 ? 10.387 0.465 -15.208 1.00 93.75 90 HIS A O 1
ATOM 757 N N . SER A 1 91 ? 8.656 0.637 -16.632 1.00 93.88 91 SER A N 1
ATOM 758 C CA . SER A 1 91 ? 9.131 1.843 -17.311 1.00 93.88 91 SER A CA 1
ATOM 759 C C . SER A 1 91 ? 8.738 3.126 -16.579 1.00 93.88 91 SER A C 1
ATOM 761 O O . SER A 1 91 ? 9.309 4.179 -16.869 1.00 93.88 91 SER A O 1
ATOM 763 N N . ASP A 1 92 ? 7.784 3.059 -15.646 1.00 95.56 92 ASP A N 1
ATOM 764 C CA . ASP A 1 92 ? 7.457 4.184 -14.779 1.00 95.56 92 ASP A CA 1
ATOM 765 C C . ASP A 1 92 ? 8.581 4.384 -13.741 1.00 95.56 92 ASP A C 1
ATOM 767 O O . ASP A 1 92 ? 8.858 3.480 -12.951 1.00 95.56 92 ASP A O 1
ATOM 771 N N . PRO A 1 93 ? 9.250 5.553 -13.702 1.00 94.50 93 PRO A N 1
ATOM 772 C CA . PRO A 1 93 ? 10.370 5.790 -12.790 1.00 94.50 93 PRO A CA 1
ATOM 773 C C . PRO A 1 93 ? 9.963 5.838 -11.310 1.00 94.50 93 PRO A C 1
ATOM 775 O O . PRO A 1 93 ? 10.836 5.843 -10.440 1.00 94.50 93 PRO A O 1
ATOM 778 N N . THR A 1 94 ? 8.667 5.915 -11.007 1.00 94.31 94 THR A N 1
ATOM 779 C CA . THR A 1 94 ? 8.148 5.849 -9.639 1.00 94.31 94 THR A CA 1
ATOM 780 C C . THR A 1 94 ? 7.990 4.408 -9.149 1.00 94.31 94 THR A C 1
ATOM 782 O O . THR A 1 94 ? 7.941 4.193 -7.937 1.00 94.31 94 THR A O 1
ATOM 785 N N . HIS A 1 95 ? 7.961 3.417 -10.049 1.00 96.44 95 HIS A N 1
ATOM 786 C CA . HIS A 1 95 ? 7.870 1.998 -9.706 1.00 96.44 95 HIS A CA 1
ATOM 787 C C . HIS A 1 95 ? 9.282 1.469 -9.449 1.00 96.44 95 HIS A C 1
ATOM 789 O O . HIS A 1 95 ? 10.066 1.217 -10.363 1.00 96.44 95 HIS A O 1
ATOM 795 N N . ILE A 1 96 ? 9.636 1.339 -8.174 1.00 95.50 96 ILE A N 1
ATOM 796 C CA . ILE A 1 96 ? 10.991 0.990 -7.726 1.00 95.50 96 ILE A CA 1
ATOM 797 C C . ILE A 1 96 ? 11.089 -0.432 -7.167 1.00 95.50 96 ILE A C 1
ATOM 799 O O . ILE A 1 96 ? 12.193 -0.923 -6.929 1.00 95.50 96 ILE A O 1
ATOM 803 N N . CYS A 1 97 ? 9.950 -1.092 -6.962 1.00 94.12 97 CYS A N 1
ATOM 804 C CA . CYS A 1 97 ? 9.831 -2.470 -6.504 1.00 94.12 97 CYS A CA 1
ATOM 805 C C . CYS A 1 97 ? 8.851 -3.240 -7.394 1.00 94.12 97 CYS A C 1
ATOM 807 O O . CYS A 1 97 ? 7.802 -2.725 -7.763 1.00 94.12 97 CYS A O 1
ATOM 809 N N . PHE A 1 98 ? 9.174 -4.497 -7.704 1.00 94.31 98 PHE A N 1
ATOM 810 C CA . PHE A 1 98 ? 8.340 -5.357 -8.543 1.00 94.31 98 PHE A CA 1
ATOM 811 C C . PHE A 1 98 ? 8.107 -6.693 -7.860 1.00 94.31 98 PHE A C 1
ATOM 813 O O . PHE A 1 98 ? 9.035 -7.299 -7.321 1.00 94.31 98 PHE A O 1
ATOM 820 N N . PHE A 1 99 ? 6.865 -7.161 -7.910 1.00 94.25 99 PHE A N 1
ATOM 821 C CA . PHE A 1 99 ? 6.444 -8.343 -7.177 1.00 94.25 99 PHE A CA 1
ATOM 822 C C . PHE A 1 99 ? 6.057 -9.483 -8.109 1.00 94.25 99 PHE A C 1
ATOM 824 O O . PHE A 1 99 ? 5.587 -9.281 -9.225 1.00 94.25 99 PHE A O 1
ATOM 831 N N . SER A 1 100 ? 6.232 -10.697 -7.610 1.00 93.81 100 SER A N 1
ATOM 832 C CA . SER A 1 100 ? 5.609 -11.905 -8.127 1.00 93.81 100 SER A CA 1
ATOM 833 C C . SER A 1 100 ? 4.769 -12.535 -7.027 1.00 93.81 100 SER A C 1
ATOM 835 O O . SER A 1 100 ? 4.898 -12.196 -5.846 1.00 93.81 100 SER A O 1
ATOM 837 N N . THR A 1 101 ? 3.970 -13.534 -7.386 1.00 90.81 101 THR A N 1
ATOM 838 C CA . THR A 1 101 ? 3.272 -14.365 -6.391 1.00 90.81 101 THR A CA 1
ATOM 839 C C . THR A 1 101 ? 4.223 -14.935 -5.325 1.00 90.81 101 THR A C 1
ATOM 841 O O . THR A 1 101 ? 3.883 -15.001 -4.144 1.00 90.81 101 THR A O 1
ATOM 844 N N . LYS A 1 102 ? 5.450 -15.296 -5.723 1.00 92.44 102 LYS A N 1
ATOM 845 C CA . LYS A 1 102 ? 6.470 -15.876 -4.838 1.00 92.44 102 LYS A CA 1
ATOM 846 C C . LYS A 1 102 ? 7.091 -14.860 -3.885 1.00 92.44 102 LYS A C 1
ATOM 848 O O . LYS A 1 102 ? 7.348 -15.208 -2.735 1.00 92.44 102 LYS A O 1
ATOM 853 N N . THR A 1 103 ? 7.366 -13.639 -4.347 1.00 91.94 103 THR A N 1
ATOM 854 C CA . THR A 1 103 ? 7.958 -12.611 -3.476 1.00 91.94 103 THR A CA 1
ATOM 855 C C . THR A 1 103 ? 6.944 -12.113 -2.454 1.00 91.94 103 THR A C 1
ATOM 857 O O . THR A 1 103 ? 7.301 -11.987 -1.288 1.00 91.94 103 THR A O 1
ATOM 860 N N . PHE A 1 104 ? 5.669 -11.969 -2.836 1.00 88.19 104 PHE A N 1
ATOM 861 C CA . PHE A 1 104 ? 4.602 -11.683 -1.872 1.00 88.19 104 PHE A CA 1
ATOM 862 C C . PHE A 1 104 ? 4.488 -12.763 -0.792 1.00 88.19 104 PHE A C 1
ATOM 864 O O . PHE A 1 104 ? 4.452 -12.436 0.392 1.00 88.19 104 PHE A O 1
ATOM 871 N N . ASP A 1 105 ? 4.474 -14.045 -1.169 1.00 88.56 105 ASP A N 1
ATOM 872 C CA . ASP A 1 105 ? 4.428 -15.146 -0.196 1.00 88.56 105 ASP A CA 1
ATOM 873 C C . ASP A 1 105 ? 5.642 -15.123 0.752 1.00 88.56 105 ASP A C 1
ATOM 875 O O . ASP A 1 105 ? 5.496 -15.317 1.958 1.00 88.56 105 ASP A O 1
ATOM 879 N N . TRP A 1 106 ? 6.838 -14.824 0.236 1.00 89.25 106 TRP A N 1
ATOM 880 C CA . TRP A 1 106 ? 8.048 -14.691 1.049 1.00 89.25 106 TRP A CA 1
ATOM 881 C C . TRP A 1 106 ? 7.968 -13.534 2.057 1.00 89.25 106 TRP A C 1
ATOM 883 O O . TRP A 1 106 ? 8.227 -13.738 3.247 1.00 89.25 106 TRP A O 1
ATOM 893 N N . ASP A 1 107 ? 7.588 -12.338 1.605 1.00 82.88 107 ASP A N 1
ATOM 894 C CA . ASP A 1 107 ? 7.532 -11.142 2.452 1.00 82.88 107 ASP A CA 1
ATOM 895 C C . ASP A 1 107 ? 6.431 -11.240 3.509 1.00 82.88 107 ASP A C 1
ATOM 897 O O . ASP A 1 107 ? 6.647 -10.884 4.671 1.00 82.88 107 ASP A O 1
ATOM 901 N N . LEU A 1 108 ? 5.271 -11.799 3.147 1.00 82.19 108 LEU A N 1
ATOM 902 C CA . LEU A 1 108 ? 4.184 -12.021 4.094 1.00 82.19 108 LEU A CA 1
ATOM 903 C C . LEU A 1 108 ? 4.585 -13.041 5.168 1.00 82.19 108 LEU A C 1
ATOM 905 O O . LEU A 1 108 ? 4.354 -12.808 6.354 1.00 82.19 108 LEU A O 1
ATOM 909 N N . LYS A 1 109 ? 5.259 -14.136 4.806 1.00 80.88 109 LYS A N 1
ATOM 910 C CA . LYS A 1 109 ? 5.743 -15.115 5.793 1.00 80.88 109 LYS A CA 1
ATOM 911 C C . LYS A 1 109 ? 6.708 -14.512 6.810 1.00 80.88 109 LYS A C 1
ATOM 913 O O . LYS A 1 109 ? 6.680 -14.912 7.966 1.00 80.88 109 LYS A O 1
ATOM 918 N N . ALA A 1 110 ? 7.532 -13.546 6.410 1.00 74.88 110 ALA A N 1
ATOM 919 C CA . ALA A 1 110 ? 8.484 -12.898 7.311 1.00 74.88 110 ALA A CA 1
ATOM 920 C C . ALA A 1 110 ? 7.823 -11.980 8.357 1.00 74.88 110 ALA A C 1
ATOM 922 O O . ALA A 1 110 ? 8.477 -11.598 9.328 1.00 74.88 110 ALA A O 1
ATOM 923 N N . ILE A 1 111 ? 6.563 -11.590 8.146 1.00 77.44 111 ILE A N 1
ATOM 924 C CA . ILE A 1 111 ? 5.862 -10.600 8.974 1.00 77.44 111 ILE A CA 1
ATOM 925 C C . ILE A 1 111 ? 4.641 -11.191 9.670 1.00 77.44 111 ILE A C 1
ATOM 927 O O . ILE A 1 111 ? 4.284 -10.705 10.735 1.00 77.44 111 ILE A O 1
ATOM 931 N N . TRP A 1 112 ? 3.992 -12.211 9.116 1.00 71.69 112 TRP A N 1
ATOM 932 C CA . TRP A 1 112 ? 2.735 -12.759 9.641 1.00 71.69 112 TRP A CA 1
ATOM 933 C C . TRP A 1 112 ? 2.886 -14.098 10.379 1.00 71.69 112 TRP A C 1
ATOM 935 O O . TRP A 1 112 ? 1.911 -14.571 10.963 1.00 71.69 112 TRP A O 1
ATOM 945 N N . ILE A 1 113 ? 4.086 -14.685 10.374 1.00 56.03 113 ILE A N 1
ATOM 946 C CA . ILE A 1 113 ? 4.462 -15.887 11.141 1.00 56.03 113 ILE A CA 1
ATOM 947 C C . ILE A 1 113 ? 5.311 -15.460 12.340 1.00 56.03 113 ILE A C 1
ATOM 949 O O . ILE A 1 113 ? 5.101 -16.030 13.433 1.00 56.03 113 ILE A O 1
#

Foldseek 3Di:
DEEEEQCDQPNVVQVVCVVVVDPYDYDRVPRRNPQDPAADLEYEYAQPCQQDPDNLVVVLSVVVNYDDNHDYHYHDDAVVPPPVVPPVLVVPPSRNDHHHPVVVVVSCVVRVD

Secondary structure (DSSP, 8-state):
-EEEET--SS-HHHHHHHHTT--EEEEBTTTB-----S-EEEEEEES-GGG-S-HHHHHHHHHHHEEEEEEEEEE--B-SSS-GGG-HHHHSTT----B-HHHHHHHHHHHH-

Solvent-accessible surface area (backbone atoms only — not comparable to full-atom values): 6561 Å² total; per-residue (Å²): 83,36,32,28,47,51,32,49,84,71,40,57,69,32,53,53,40,41,75,74,71,42,61,47,45,64,29,14,87,85,64,36,62,65,77,79,92,62,68,20,49,31,39,36,28,61,74,36,70,32,56,40,91,51,59,68,62,51,53,51,53,55,55,72,33,40,39,93,92,37,46,80,48,78,42,70,82,56,55,68,91,52,60,66,94,78,36,67,69,68,70,39,89,68,42,75,42,86,42,34,79,66,53,50,54,53,56,47,52,77,72,77,110

Organism: NCBI:txid1392998

InterPro domains:
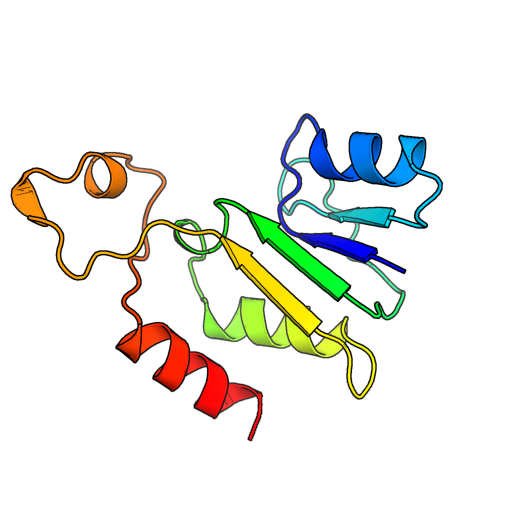  IPR029063 S-adenosyl-L-methionine-dependent methyltransferase superfamily [G3DSA:3.40.50.150] (1-111)
  IPR029063 S-adenosyl-L-methionine-dependent methyltransferase superfamily [SSF53335] (2-110)

Radius of gyration: 14.57 Å; Cα contacts (8 Å, |Δi|>4): 178; chains: 1; bounding box: 33×30×38 Å

Mean predicted aligned error: 3.23 Å